Protein AF-A0AAN6QAN0-F1 (afdb_monomer_lite)

Radius of gyration: 15.51 Å; chains: 1; bounding box: 38×28×34 Å

Secondary structure (DSSP, 8-state):
-PPPPGGGTT--GGGGEEEEEPPBGGGTB-S-EEEEEEEEE---SS-GGG-EEEE--PPTT--GGGGGGGHHHHHHTTEEEEEEPPTTSTTPPP--TTTTTGGG---

Organism: NCBI:txid113614

Foldseek 3Di:
DDDPDPVCLCVPVQLFDKDWAQADVVLVRRHIWIKTKHKAADDDPPCRVPAAEAEDEDDPPDANCPCSVCRVVRNVVRYIYIYIGFAPPPPTHHDDPVCRVSVPDDD

Structure (mmCIF, N/CA/C/O backbone):
data_AF-A0AAN6QAN0-F1
#
_entry.id   AF-A0AAN6QAN0-F1
#
loop_
_atom_site.group_PDB
_atom_site.id
_atom_site.type_symbol
_atom_site.label_atom_id
_atom_site.label_alt_id
_atom_site.label_comp_id
_atom_site.label_asym_id
_atom_site.label_entity_id
_atom_site.label_seq_id
_atom_site.pdbx_PDB_ins_code
_atom_site.Cartn_x
_atom_site.Cartn_y
_atom_site.Cartn_z
_atom_site.occupancy
_atom_site.B_iso_or_equiv
_atom_site.auth_seq_id
_atom_site.auth_comp_id
_atom_site.auth_asym_id
_atom_site.auth_atom_id
_atom_site.pdbx_PDB_model_num
ATOM 1 N N . MET A 1 1 ? 20.526 -14.515 -18.682 1.00 42.47 1 MET A N 1
ATOM 2 C CA . MET A 1 1 ? 19.931 -13.450 -17.844 1.00 42.47 1 MET A CA 1
ATOM 3 C C . MET A 1 1 ? 19.896 -13.942 -16.410 1.00 42.47 1 MET A C 1
ATOM 5 O O . MET A 1 1 ? 19.092 -14.808 -16.099 1.00 42.47 1 MET A O 1
ATOM 9 N N . THR A 1 2 ? 20.792 -13.457 -15.558 1.00 58.06 2 THR A N 1
ATOM 10 C CA . THR A 1 2 ? 20.726 -13.699 -14.114 1.00 58.06 2 THR A CA 1
ATOM 11 C C . THR A 1 2 ? 19.599 -12.838 -13.540 1.00 58.06 2 THR A C 1
ATOM 13 O O . THR A 1 2 ? 19.570 -11.622 -13.732 1.00 58.06 2 THR A O 1
ATOM 16 N N . GLY A 1 3 ? 18.598 -13.475 -12.929 1.00 61.44 3 GLY A N 1
ATOM 17 C CA . GLY A 1 3 ? 17.544 -12.767 -12.201 1.00 61.44 3 GLY A CA 1
ATOM 18 C C . GLY A 1 3 ? 18.123 -11.962 -11.028 1.00 61.44 3 GLY A C 1
ATOM 19 O O . GLY A 1 3 ? 19.279 -12.181 -10.656 1.00 61.44 3 GLY A O 1
ATOM 20 N N . PRO A 1 4 ? 17.359 -11.019 -10.449 1.00 62.00 4 PRO A N 1
ATOM 21 C CA . PRO A 1 4 ? 17.779 -10.342 -9.229 1.00 62.00 4 PRO A CA 1
ATOM 22 C C . PRO A 1 4 ? 18.066 -11.393 -8.152 1.00 62.00 4 PRO A C 1
ATOM 24 O O . PRO A 1 4 ? 17.360 -12.401 -8.058 1.00 62.00 4 PRO A O 1
ATOM 27 N N . ARG A 1 5 ? 19.122 -11.175 -7.364 1.00 66.38 5 ARG A N 1
ATOM 28 C CA . ARG A 1 5 ? 19.401 -12.017 -6.197 1.00 66.38 5 ARG A CA 1
ATOM 29 C C . ARG A 1 5 ? 18.239 -11.861 -5.216 1.00 66.38 5 ARG A C 1
ATOM 31 O O . ARG A 1 5 ? 17.731 -10.756 -5.044 1.00 66.38 5 ARG A O 1
ATOM 38 N N . ALA A 1 6 ? 17.819 -12.957 -4.584 1.00 66.06 6 ALA A N 1
ATOM 39 C CA . ALA A 1 6 ? 16.687 -12.953 -3.652 1.00 66.06 6 ALA A CA 1
ATOM 40 C C . ALA A 1 6 ? 16.842 -11.893 -2.543 1.00 66.06 6 ALA A C 1
ATOM 42 O O . ALA A 1 6 ? 15.859 -11.298 -2.115 1.00 66.06 6 ALA A O 1
ATOM 43 N N . GLU A 1 7 ? 18.088 -11.620 -2.155 1.00 68.81 7 GLU A N 1
ATOM 44 C CA . GLU A 1 7 ? 18.494 -10.666 -1.120 1.00 68.81 7 GLU A CA 1
ATOM 45 C C . GLU A 1 7 ? 18.076 -9.215 -1.402 1.00 68.81 7 GLU A C 1
ATOM 47 O O . GLU A 1 7 ? 17.784 -8.483 -0.465 1.00 68.81 7 GLU A O 1
ATOM 52 N N . THR A 1 8 ? 17.994 -8.793 -2.669 1.00 80.81 8 THR A N 1
ATOM 53 C CA . THR A 1 8 ? 17.654 -7.401 -3.031 1.00 80.81 8 THR A CA 1
ATOM 54 C C . THR A 1 8 ? 16.238 -7.254 -3.575 1.00 80.81 8 THR A C 1
ATOM 56 O O . THR A 1 8 ? 15.806 -6.153 -3.903 1.00 80.81 8 THR A O 1
ATOM 59 N N . LEU A 1 9 ? 15.489 -8.357 -3.669 1.00 82.56 9 LEU A N 1
ATOM 60 C CA . LEU A 1 9 ? 14.160 -8.368 -4.275 1.00 82.56 9 LEU A CA 1
ATOM 61 C C . LEU A 1 9 ? 13.174 -7.449 -3.536 1.00 82.56 9 LEU A C 1
ATOM 63 O O . LEU A 1 9 ? 12.271 -6.899 -4.156 1.00 82.56 9 LEU A O 1
ATOM 67 N N . LEU A 1 10 ? 13.347 -7.292 -2.222 1.00 90.06 10 LEU A N 1
ATOM 68 C CA . LEU A 1 10 ? 12.480 -6.479 -1.369 1.00 90.06 10 LEU A CA 1
ATOM 69 C C . LEU A 1 10 ? 13.044 -5.085 -1.068 1.00 90.06 10 LEU A C 1
ATOM 71 O O . LEU A 1 10 ? 12.365 -4.315 -0.395 1.00 90.06 10 LEU A O 1
ATOM 75 N N . ASP A 1 11 ? 14.247 -4.759 -1.541 1.00 91.75 11 ASP A N 1
ATOM 76 C CA . ASP A 1 11 ? 14.951 -3.508 -1.208 1.00 91.75 11 ASP A CA 1
ATOM 77 C C . ASP A 1 11 ? 14.519 -2.316 -2.087 1.00 91.75 11 ASP A C 1
ATOM 79 O O . ASP A 1 11 ? 15.034 -1.207 -1.990 1.00 91.75 11 ASP A O 1
ATOM 83 N N . ASP A 1 12 ? 13.541 -2.521 -2.968 1.00 93.25 12 ASP A N 1
ATOM 84 C CA . ASP A 1 12 ? 12.981 -1.432 -3.757 1.00 93.25 12 ASP A CA 1
ATOM 85 C C . ASP A 1 12 ? 12.100 -0.535 -2.873 1.00 93.25 12 ASP A C 1
ATOM 87 O O . ASP A 1 12 ? 11.101 -0.977 -2.291 1.00 93.25 12 ASP A O 1
ATOM 91 N N . SER A 1 13 ? 12.448 0.751 -2.790 1.00 95.38 13 SER A N 1
ATOM 92 C CA . SER A 1 13 ? 11.721 1.738 -1.986 1.00 95.38 13 SER A CA 1
ATOM 93 C C . SER A 1 13 ? 10.255 1.873 -2.402 1.00 95.38 13 SER A C 1
ATOM 95 O O . SER A 1 13 ? 9.404 2.186 -1.563 1.00 95.38 13 SER A O 1
ATOM 97 N N . ARG A 1 14 ? 9.913 1.559 -3.660 1.00 95.88 14 ARG A N 1
ATOM 98 C CA . ARG A 1 14 ? 8.527 1.532 -4.148 1.00 95.88 14 ARG A CA 1
ATOM 99 C C . ARG A 1 14 ? 7.656 0.530 -3.391 1.00 95.88 14 ARG A C 1
ATOM 101 O O . ARG A 1 14 ? 6.442 0.700 -3.334 1.00 95.88 14 ARG A O 1
ATOM 108 N N . PHE A 1 15 ? 8.237 -0.489 -2.759 1.00 96.56 15 PHE A N 1
ATOM 109 C CA . PHE A 1 15 ? 7.491 -1.487 -1.987 1.00 96.56 15 PHE A CA 1
ATOM 110 C C . PHE A 1 15 ? 7.213 -1.083 -0.528 1.00 96.56 15 PHE A C 1
ATOM 112 O O . PHE A 1 15 ? 6.515 -1.803 0.195 1.00 96.56 15 PHE A O 1
ATOM 119 N N . HIS A 1 16 ? 7.718 0.075 -0.090 1.00 96.69 16 HIS A N 1
ATOM 120 C CA . HIS A 1 16 ? 7.655 0.545 1.303 1.00 96.69 16 HIS A CA 1
ATOM 121 C C . HIS A 1 16 ? 7.018 1.929 1.441 1.00 96.69 16 HIS A C 1
ATOM 123 O O . HIS A 1 16 ? 7.338 2.694 2.353 1.00 96.69 16 HIS A O 1
ATOM 129 N N . GLN A 1 17 ? 6.099 2.259 0.539 1.00 97.94 17 GLN A N 1
ATOM 130 C CA . GLN A 1 17 ? 5.461 3.565 0.501 1.00 97.94 17 GLN A CA 1
ATOM 131 C C . GLN A 1 17 ? 4.459 3.751 1.645 1.00 97.94 17 GLN A C 1
ATOM 133 O O . GLN A 1 17 ? 3.898 2.801 2.200 1.00 97.94 17 GLN A O 1
ATOM 138 N N . THR A 1 18 ? 4.250 5.014 2.014 1.00 97.31 18 THR A N 1
ATOM 139 C CA . THR A 1 18 ? 3.326 5.426 3.075 1.00 97.31 18 THR A CA 1
ATOM 140 C C . THR A 1 18 ? 2.450 6.560 2.570 1.00 97.31 18 THR A C 1
ATOM 142 O O . THR A 1 18 ? 2.938 7.480 1.921 1.00 97.31 18 THR A O 1
ATOM 145 N N . PHE A 1 19 ? 1.162 6.496 2.875 1.00 94.19 19 PHE A N 1
ATOM 146 C CA . PHE A 1 19 ? 0.202 7.554 2.612 1.00 94.19 19 PHE A CA 1
ATOM 147 C C . PHE A 1 19 ? -0.612 7.809 3.878 1.00 94.19 19 PHE A C 1
ATOM 149 O O . PHE A 1 19 ? -1.092 6.862 4.496 1.00 94.19 19 PHE A O 1
ATOM 156 N N . SER A 1 20 ? -0.770 9.073 4.261 1.00 92.56 20 SER A N 1
ATOM 157 C CA . SER A 1 20 ? -1.534 9.450 5.450 1.00 92.56 20 SER A CA 1
ATOM 158 C C . SER A 1 20 ? -2.822 10.137 5.033 1.00 92.56 20 SER A C 1
ATOM 160 O O . SER A 1 20 ? -2.801 11.207 4.427 1.00 92.56 20 SER A O 1
ATOM 162 N N . LEU A 1 21 ? -3.952 9.531 5.387 1.00 88.81 21 LEU A N 1
ATOM 163 C CA . LEU A 1 21 ? -5.246 10.187 5.299 1.00 88.81 21 LEU A CA 1
ATOM 164 C C . LEU A 1 21 ? -5.350 11.225 6.421 1.00 88.81 21 LEU A C 1
ATOM 166 O O . LEU A 1 21 ? -5.059 10.888 7.573 1.00 88.81 21 LEU A O 1
ATOM 170 N N . PRO A 1 22 ? -5.790 12.461 6.133 1.00 89.88 22 PRO A N 1
ATOM 171 C CA . PRO A 1 22 ? -6.040 13.439 7.179 1.00 89.88 22 PRO A CA 1
ATOM 172 C C . PRO A 1 22 ? -7.182 12.977 8.094 1.00 89.88 22 PRO A C 1
ATOM 174 O O . PRO A 1 22 ? -8.045 12.174 7.703 1.00 89.88 22 PRO A O 1
ATOM 177 N N . ALA A 1 23 ? -7.186 13.512 9.316 1.00 90.06 23 ALA A N 1
ATOM 178 C CA . ALA A 1 23 ? -8.324 13.383 10.212 1.00 90.06 23 ALA A CA 1
ATOM 179 C C . ALA A 1 23 ? -9.582 13.927 9.525 1.00 90.06 23 ALA A C 1
ATOM 181 O O . ALA A 1 23 ? -9.564 14.991 8.911 1.00 90.06 23 ALA A O 1
ATOM 182 N N . ASP A 1 24 ? -10.669 13.182 9.643 1.00 86.69 24 ASP A N 1
ATOM 183 C CA . ASP A 1 24 ? -11.996 13.571 9.202 1.00 86.69 24 ASP A CA 1
ATOM 184 C C . ASP A 1 24 ? -13.035 13.103 10.238 1.00 86.69 24 ASP A C 1
ATOM 186 O O . ASP A 1 24 ? -13.618 12.017 10.123 1.00 86.69 24 ASP A O 1
ATOM 190 N N . PRO A 1 25 ? -13.290 13.922 11.275 1.00 85.50 25 PRO A N 1
ATOM 191 C CA . PRO A 1 25 ? -14.303 13.619 12.279 1.00 85.50 25 PRO A CA 1
ATOM 192 C C . PRO A 1 25 ? -15.701 13.397 11.677 1.00 85.50 25 PRO A C 1
ATOM 194 O O . PRO A 1 25 ? -16.490 12.640 12.238 1.00 85.50 25 PRO A O 1
ATOM 197 N N . SER A 1 26 ? -16.003 13.990 10.513 1.00 83.38 26 SER A N 1
ATOM 198 C CA . SER A 1 26 ? -17.308 13.865 9.846 1.00 83.38 26 SER A CA 1
ATOM 199 C C . SER A 1 26 ? -17.554 12.485 9.219 1.00 83.38 26 SER A C 1
ATOM 201 O O . SER A 1 26 ? -18.696 12.137 8.900 1.00 83.38 26 SER A O 1
ATOM 203 N N . SER A 1 27 ? -16.498 11.693 9.015 1.00 76.19 27 SER A N 1
ATOM 204 C CA . SER A 1 27 ? -16.571 10.293 8.577 1.00 76.19 27 SER A CA 1
ATOM 205 C C . SER A 1 27 ? -16.247 9.299 9.695 1.00 76.19 27 SER A C 1
ATOM 207 O O . SER A 1 27 ? -16.111 8.108 9.429 1.00 76.19 27 SER A O 1
ATOM 209 N N . GLY A 1 28 ? -16.158 9.765 10.948 1.00 78.69 28 GLY A N 1
ATOM 210 C CA . GLY A 1 28 ? -15.820 8.918 12.093 1.00 78.69 28 GLY A CA 1
ATOM 211 C C . GLY A 1 28 ? -14.324 8.618 12.226 1.00 78.69 28 GLY A C 1
ATOM 212 O O . GLY A 1 28 ? -13.955 7.711 12.966 1.00 78.69 28 GLY A O 1
ATOM 213 N N . ARG A 1 29 ? -13.454 9.377 11.542 1.00 86.56 29 ARG A N 1
ATOM 214 C CA . ARG A 1 29 ? -11.991 9.263 11.622 1.00 86.56 29 ARG A CA 1
ATOM 215 C C . ARG A 1 29 ? -11.403 10.486 12.354 1.00 86.56 29 ARG A C 1
ATOM 217 O O . ARG A 1 29 ? -10.970 11.430 11.703 1.00 86.56 29 ARG A O 1
ATOM 224 N N . PRO A 1 30 ? -11.380 10.529 13.700 1.00 87.56 30 PRO A N 1
ATOM 225 C CA . PRO A 1 30 ? -10.972 11.727 14.450 1.00 87.56 30 PRO A CA 1
ATOM 226 C C . PRO A 1 30 ? -9.467 12.032 14.380 1.00 87.56 30 PRO A C 1
ATOM 228 O O . PRO A 1 30 ? -9.054 13.152 14.667 1.00 87.56 30 PRO A O 1
ATOM 231 N N . THR A 1 31 ? -8.647 11.056 13.998 1.00 90.50 31 THR A N 1
ATOM 232 C CA . THR A 1 31 ? -7.190 11.178 13.870 1.00 90.50 31 THR A CA 1
ATOM 233 C C . THR A 1 31 ? -6.752 10.852 12.444 1.00 90.50 31 THR A C 1
ATOM 235 O O . THR A 1 31 ? -7.486 10.166 11.730 1.00 90.50 31 THR A O 1
ATOM 238 N N . PRO A 1 32 ? -5.563 11.295 11.998 1.00 92.25 32 PRO A N 1
ATOM 239 C CA . PRO A 1 32 ? -4.991 10.810 10.747 1.00 92.25 32 PRO A CA 1
ATOM 240 C C . PRO A 1 32 ? -4.899 9.279 10.725 1.00 92.25 32 PRO A C 1
ATOM 242 O O . PRO A 1 32 ? -4.801 8.652 11.780 1.00 92.25 32 PRO A O 1
ATOM 245 N N . PHE A 1 33 ? -4.933 8.693 9.528 1.00 92.06 33 PHE A N 1
ATOM 246 C CA . PHE A 1 33 ? -4.848 7.244 9.339 1.00 92.06 33 PHE A CA 1
ATOM 247 C C . PHE A 1 33 ? -3.766 6.899 8.320 1.00 92.06 33 PHE A C 1
ATOM 249 O O . PHE A 1 33 ? -3.826 7.308 7.158 1.00 92.06 33 PHE A O 1
ATOM 256 N N . THR A 1 34 ? -2.769 6.151 8.770 1.00 95.31 34 THR A N 1
ATOM 257 C CA . THR A 1 34 ? -1.585 5.761 8.012 1.00 95.31 34 THR A CA 1
ATOM 258 C C . THR A 1 34 ? -1.845 4.484 7.229 1.00 95.31 34 THR A C 1
ATOM 260 O O . THR A 1 34 ? -2.217 3.456 7.791 1.00 95.31 34 THR A O 1
ATOM 263 N N . 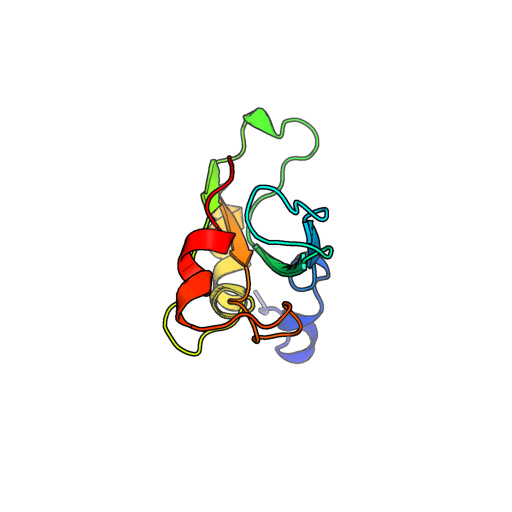ILE A 1 35 ? -1.572 4.530 5.928 1.00 94.62 35 ILE A N 1
ATOM 264 C CA . ILE A 1 35 ? -1.662 3.405 5.000 1.00 94.62 35 ILE A CA 1
ATOM 265 C C . ILE A 1 35 ? -0.270 3.102 4.459 1.00 94.62 35 ILE A C 1
ATOM 267 O O . ILE A 1 35 ? 0.385 3.963 3.871 1.00 94.62 35 ILE A O 1
ATOM 271 N N . LYS A 1 36 ? 0.178 1.859 4.624 1.00 97.50 36 LYS A N 1
ATOM 272 C CA . LYS A 1 36 ? 1.368 1.330 3.952 1.00 97.50 36 LYS A CA 1
ATOM 273 C C . LYS A 1 36 ? 0.951 0.662 2.653 1.00 97.50 36 LYS A C 1
ATOM 275 O O . LYS A 1 36 ? -0.043 -0.060 2.614 1.00 97.50 36 LYS A O 1
ATOM 280 N N . TYR A 1 37 ? 1.701 0.890 1.585 1.00 97.62 37 TYR A N 1
ATOM 281 C CA . TYR A 1 37 ? 1.403 0.309 0.281 1.00 97.62 37 TYR A CA 1
ATOM 282 C C . TYR A 1 37 ? 2.671 0.058 -0.526 1.00 97.62 37 TYR A C 1
ATOM 284 O O . TYR A 1 37 ? 3.741 0.583 -0.222 1.00 97.62 37 TYR A O 1
ATOM 292 N N . ALA A 1 38 ? 2.542 -0.792 -1.535 1.00 97.88 38 ALA A N 1
ATOM 293 C CA . ALA A 1 38 ? 3.577 -1.038 -2.521 1.00 97.88 38 ALA A CA 1
ATOM 294 C C . ALA A 1 38 ? 3.104 -0.558 -3.896 1.00 97.88 38 ALA A C 1
ATOM 296 O O . ALA A 1 38 ? 1.941 -0.755 -4.261 1.00 97.88 38 ALA A O 1
ATOM 297 N N . ASP A 1 39 ? 4.014 0.065 -4.634 1.00 97.38 39 ASP A N 1
ATOM 298 C CA . ASP A 1 39 ? 3.824 0.599 -5.978 1.00 97.38 39 ASP A CA 1
ATOM 299 C C . ASP A 1 39 ? 4.598 -0.262 -6.985 1.00 97.38 39 ASP A C 1
ATOM 301 O O . ASP A 1 39 ? 5.795 -0.087 -7.221 1.00 97.38 39 ASP A O 1
ATOM 305 N N . HIS A 1 40 ? 3.919 -1.271 -7.525 1.00 97.25 40 HIS A N 1
ATOM 306 C CA . HIS A 1 40 ? 4.518 -2.224 -8.455 1.00 97.25 40 HIS A CA 1
ATOM 307 C C . HIS A 1 40 ? 4.353 -1.755 -9.897 1.00 97.25 40 HIS A C 1
ATOM 309 O O . HIS A 1 40 ? 3.344 -1.157 -10.270 1.00 97.25 40 HIS A O 1
ATOM 315 N N . GLY A 1 41 ? 5.276 -2.166 -10.755 1.00 96.06 41 GLY A N 1
ATOM 316 C CA . GLY A 1 41 ? 5.139 -2.039 -12.193 1.00 96.06 41 GLY A CA 1
ATOM 317 C C . GLY A 1 41 ? 5.668 -0.727 -12.765 1.00 96.06 41 GLY A C 1
ATOM 318 O O . GLY A 1 41 ? 6.674 -0.179 -12.325 1.00 96.06 41 GLY A O 1
ATOM 319 N N . TYR A 1 42 ? 5.027 -0.287 -13.841 1.00 95.75 42 TYR A N 1
ATOM 320 C CA . TYR A 1 42 ? 5.483 0.816 -14.677 1.00 95.75 42 TYR A CA 1
ATOM 321 C C . TYR A 1 42 ? 5.158 2.185 -14.070 1.00 95.75 42 TYR A C 1
ATOM 323 O O . TYR A 1 42 ? 4.022 2.425 -13.667 1.00 95.75 42 TYR A O 1
ATOM 331 N N . ARG A 1 43 ? 6.130 3.103 -14.095 1.00 93.88 43 ARG A N 1
ATOM 332 C CA . ARG A 1 43 ? 5.958 4.515 -13.736 1.00 93.88 43 ARG A CA 1
ATOM 333 C C . ARG A 1 43 ? 6.427 5.402 -14.888 1.00 93.88 43 ARG A C 1
ATOM 335 O O . ARG A 1 43 ? 7.520 5.200 -15.413 1.00 93.88 43 ARG A O 1
ATOM 342 N N . ASN A 1 44 ? 5.609 6.375 -15.271 1.00 93.69 44 ASN A N 1
ATOM 343 C CA . ASN A 1 44 ? 5.934 7.401 -16.252 1.00 93.69 44 ASN A CA 1
ATOM 344 C C . ASN A 1 44 ? 5.730 8.779 -15.622 1.00 93.69 44 ASN A C 1
ATOM 346 O O . ASN A 1 44 ? 4.653 9.360 -15.703 1.00 93.69 44 ASN A O 1
ATOM 350 N N . GLU A 1 45 ? 6.774 9.300 -14.983 1.00 91.94 45 GLU A N 1
ATOM 351 C CA . GLU A 1 45 ? 6.702 10.595 -14.299 1.00 91.94 45 GLU A CA 1
ATOM 352 C C . GLU A 1 45 ? 6.530 11.773 -15.264 1.00 91.94 45 GLU A C 1
ATOM 354 O O . GLU A 1 45 ? 5.940 12.781 -14.888 1.00 91.94 45 GLU A O 1
ATOM 359 N N . ALA A 1 46 ? 6.998 11.640 -16.510 1.00 95.81 46 ALA A N 1
ATOM 360 C CA . ALA A 1 46 ? 6.855 12.677 -17.529 1.00 95.81 46 ALA A CA 1
ATOM 361 C C . ALA A 1 46 ? 5.418 12.777 -18.067 1.00 95.81 46 ALA A C 1
ATOM 363 O O . ALA A 1 46 ? 4.958 13.873 -18.380 1.00 95.81 46 ALA A O 1
ATOM 364 N N . HIS A 1 47 ? 4.722 11.640 -18.166 1.00 94.00 47 HIS A N 1
ATOM 365 C CA . HIS A 1 47 ? 3.365 11.537 -18.711 1.00 94.00 47 HIS A CA 1
ATOM 366 C C . HIS A 1 47 ? 2.493 10.586 -17.869 1.00 94.00 47 HIS A C 1
ATOM 368 O O . HIS A 1 47 ? 2.139 9.489 -18.330 1.00 94.00 47 HIS A O 1
ATOM 374 N N . PRO A 1 48 ? 2.167 10.952 -16.614 1.00 92.31 48 PRO A N 1
ATOM 375 C CA . PRO A 1 48 ? 1.424 10.089 -15.695 1.00 92.31 48 PRO A CA 1
ATOM 376 C C . PRO A 1 48 ? 0.007 9.763 -16.187 1.00 92.31 48 PRO A C 1
ATOM 378 O O . PRO A 1 48 ? -0.537 8.716 -15.848 1.00 92.31 48 PRO A O 1
ATOM 381 N N . GLU A 1 49 ? -0.582 10.613 -17.027 1.00 92.94 49 GLU A N 1
ATOM 382 C CA . GLU A 1 49 ? -1.886 10.406 -17.662 1.00 92.94 49 GLU A CA 1
ATOM 383 C C . GLU A 1 49 ? -1.924 9.198 -18.613 1.00 92.94 49 GLU A C 1
ATOM 385 O O . GLU A 1 49 ? -3.000 8.710 -18.955 1.00 92.94 49 GLU A O 1
ATOM 390 N N . GLN A 1 50 ? -0.759 8.697 -19.033 1.00 91.75 50 GLN A N 1
ATOM 391 C CA . GLN A 1 50 ? -0.636 7.522 -19.899 1.00 91.75 50 GLN A CA 1
ATOM 392 C C . GLN A 1 50 ? -0.540 6.208 -19.107 1.00 91.75 50 GLN A C 1
ATOM 394 O O . GLN A 1 50 ? -0.518 5.125 -19.703 1.00 91.75 50 GLN A O 1
ATOM 399 N N . GLU A 1 51 ? -0.449 6.274 -17.776 1.00 92.81 51 GLU A N 1
ATOM 400 C CA . GLU A 1 51 ? -0.344 5.091 -16.926 1.00 92.81 51 GLU A CA 1
ATOM 401 C C . GLU A 1 51 ? -1.669 4.327 -16.848 1.00 92.81 51 GLU A C 1
ATOM 403 O O . GLU A 1 51 ? -2.747 4.889 -16.661 1.00 92.81 51 GLU A O 1
ATOM 408 N N . ARG A 1 52 ? -1.582 2.995 -16.917 1.00 96.19 52 ARG A N 1
ATOM 409 C CA . ARG A 1 52 ? -2.706 2.104 -16.612 1.00 96.19 52 ARG A CA 1
ATOM 410 C C . ARG A 1 52 ? -2.581 1.651 -15.168 1.00 96.19 52 ARG A C 1
ATOM 412 O O . ARG A 1 52 ? -1.742 0.802 -14.867 1.00 96.19 52 ARG A O 1
ATOM 419 N N . ILE A 1 53 ? -3.395 2.235 -14.295 1.00 95.75 53 ILE A N 1
ATOM 420 C CA . ILE A 1 53 ? -3.300 2.032 -12.849 1.00 95.75 53 ILE A CA 1
ATOM 421 C C . ILE A 1 53 ? -4.353 1.024 -12.386 1.00 95.75 53 ILE A C 1
ATOM 423 O O . ILE A 1 53 ? -5.543 1.178 -12.658 1.00 95.75 53 ILE A O 1
ATOM 427 N N . LEU A 1 54 ? -3.908 0.007 -11.652 1.00 96.12 54 LEU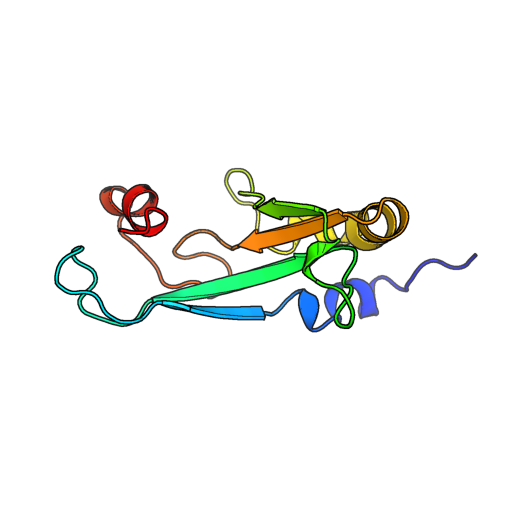 A N 1
ATOM 428 C CA . LEU A 1 54 ? -4.750 -0.952 -10.949 1.00 96.12 54 LEU A CA 1
ATOM 429 C C . LEU A 1 54 ? -4.596 -0.752 -9.441 1.00 96.12 54 LEU A C 1
ATOM 431 O O . LEU A 1 54 ? -3.506 -0.917 -8.896 1.00 96.12 54 LEU A O 1
ATOM 435 N N . LEU A 1 55 ? -5.699 -0.460 -8.756 1.00 94.44 55 LEU A N 1
ATOM 436 C CA . LEU A 1 55 ? -5.765 -0.577 -7.304 1.00 94.44 55 LEU A CA 1
ATOM 437 C C . LEU A 1 55 ? -6.097 -2.029 -6.951 1.00 94.44 55 LEU A C 1
ATOM 439 O O . LEU A 1 55 ? -7.187 -2.513 -7.254 1.00 94.44 55 LEU A O 1
ATOM 443 N N . PHE A 1 56 ? -5.142 -2.735 -6.352 1.00 95.00 56 PHE A N 1
ATOM 444 C CA . PHE A 1 56 ? -5.264 -4.156 -6.053 1.00 95.00 56 PHE A CA 1
ATOM 445 C C . PHE A 1 56 ? -5.398 -4.395 -4.550 1.00 95.00 56 PHE A C 1
ATOM 447 O O . PHE A 1 56 ? -4.464 -4.159 -3.786 1.00 95.00 56 PHE A O 1
ATOM 454 N N . TYR A 1 57 ? -6.547 -4.923 -4.134 1.00 90.62 57 TYR A N 1
ATOM 455 C CA . TYR A 1 57 ? -6.783 -5.343 -2.756 1.00 90.62 57 TYR A CA 1
ATOM 456 C C . TYR A 1 57 ? -6.406 -6.812 -2.574 1.00 90.62 57 TYR A C 1
ATOM 458 O O . TYR A 1 57 ? -7.040 -7.707 -3.133 1.00 90.62 57 TYR A O 1
ATOM 466 N N . SER A 1 58 ? -5.367 -7.058 -1.780 1.00 90.81 58 SER A N 1
ATOM 467 C CA . SER A 1 58 ? -4.839 -8.401 -1.550 1.00 90.81 58 SER A CA 1
ATOM 468 C C . SER A 1 58 ? -5.829 -9.313 -0.805 1.00 90.81 58 SER A C 1
ATOM 470 O O . SER A 1 58 ? -6.606 -8.831 0.028 1.00 90.81 58 SER A O 1
ATOM 472 N N . PRO A 1 59 ? -5.779 -10.641 -1.040 1.00 90.25 59 PRO A N 1
ATOM 473 C CA . PRO A 1 59 ? -6.611 -11.609 -0.330 1.00 90.25 59 PRO A CA 1
ATOM 474 C C . PRO A 1 59 ? -6.307 -11.656 1.176 1.00 90.25 59 PRO A C 1
ATOM 476 O O . PRO A 1 59 ? -5.361 -11.043 1.685 1.00 90.25 59 PRO A O 1
ATOM 479 N N . LEU A 1 60 ? -7.127 -12.412 1.910 1.00 84.81 60 LEU A N 1
ATOM 480 C CA . LEU A 1 60 ? -6.968 -12.599 3.350 1.00 84.81 60 LEU A CA 1
ATOM 481 C C . LEU A 1 60 ? -5.540 -13.083 3.680 1.00 84.81 60 LEU A C 1
ATOM 483 O O . LEU A 1 60 ? -5.031 -14.001 3.050 1.00 84.81 60 LEU A O 1
ATOM 487 N N . MET A 1 61 ? -4.907 -12.444 4.669 1.00 85.69 61 MET A N 1
ATOM 488 C CA . MET A 1 61 ? -3.524 -12.683 5.134 1.00 85.69 61 MET A CA 1
ATOM 489 C C . MET A 1 61 ? -2.383 -12.264 4.196 1.00 85.69 61 MET A C 1
ATOM 491 O O . MET A 1 61 ? -1.226 -12.363 4.590 1.00 85.69 61 MET A O 1
ATOM 495 N N . ALA A 1 62 ? -2.660 -11.723 3.011 1.00 92.50 62 ALA A N 1
ATOM 496 C CA . ALA A 1 62 ? -1.607 -11.158 2.174 1.00 92.50 62 ALA A CA 1
ATOM 497 C C . ALA A 1 62 ? -1.199 -9.739 2.620 1.00 92.50 62 ALA A C 1
ATOM 499 O O . ALA A 1 62 ? -1.993 -9.016 3.234 1.00 92.50 62 ALA A O 1
ATOM 500 N N . SER A 1 63 ? 0.034 -9.357 2.271 1.00 93.88 63 SER A N 1
ATOM 501 C CA . SER A 1 63 ? 0.583 -8.006 2.433 1.00 93.88 63 SER A CA 1
ATOM 502 C C . SER A 1 63 ? 0.737 -7.291 1.086 1.00 93.88 63 SER A C 1
ATOM 504 O O . SER A 1 63 ? 0.569 -7.892 0.017 1.00 93.88 63 SER A O 1
ATOM 506 N N . ARG A 1 64 ? 1.139 -6.019 1.133 1.00 96.12 64 ARG A N 1
ATOM 507 C CA . ARG A 1 64 ? 1.552 -5.200 -0.015 1.00 96.12 64 ARG A CA 1
ATOM 508 C C . ARG A 1 64 ? 2.656 -5.837 -0.873 1.00 96.12 64 ARG A C 1
ATOM 510 O O . ARG A 1 64 ? 2.779 -5.532 -2.057 1.00 96.12 64 ARG A O 1
ATOM 517 N N . LEU A 1 65 ? 3.440 -6.753 -0.297 1.00 95.81 65 LEU A N 1
ATOM 518 C CA . LEU A 1 65 ? 4.578 -7.411 -0.949 1.00 95.81 65 LEU A CA 1
ATOM 519 C C . LEU A 1 65 ? 4.184 -8.655 -1.769 1.00 95.81 65 LEU A C 1
ATOM 521 O O . LEU A 1 65 ? 5.040 -9.277 -2.394 1.00 95.81 65 LEU A O 1
ATOM 525 N N . LEU A 1 66 ? 2.898 -9.025 -1.816 1.00 95.44 66 LEU A N 1
ATOM 526 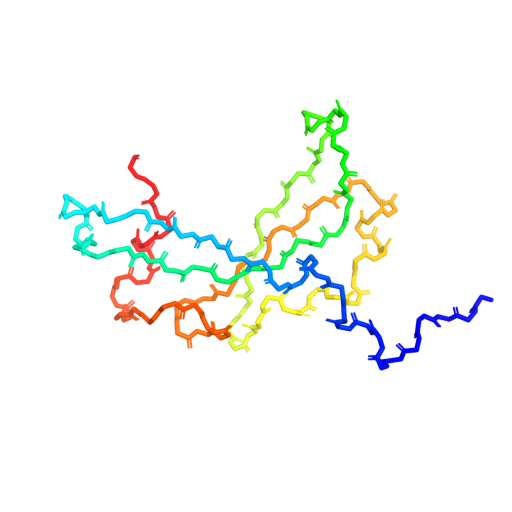C CA . LEU A 1 66 ? 2.424 -10.208 -2.550 1.00 95.44 66 LEU A CA 1
ATOM 527 C C . LEU A 1 66 ? 2.836 -10.207 -4.036 1.00 95.44 66 LEU A C 1
ATOM 529 O O . LEU A 1 66 ? 3.058 -11.264 -4.630 1.00 95.44 66 LEU A O 1
ATOM 533 N N . LEU A 1 67 ? 2.911 -9.024 -4.649 1.00 95.94 67 LEU A N 1
ATOM 534 C CA . LEU A 1 67 ? 3.104 -8.868 -6.091 1.00 95.94 67 LEU A CA 1
ATOM 535 C C . LEU A 1 67 ? 4.550 -8.575 -6.507 1.00 95.94 67 LEU A C 1
ATOM 537 O O . LEU A 1 67 ? 4.791 -8.390 -7.696 1.00 95.94 67 LEU A O 1
ATOM 541 N N . VAL A 1 68 ? 5.522 -8.621 -5.590 1.00 95.06 68 VAL A N 1
ATOM 542 C CA . VAL A 1 68 ? 6.923 -8.266 -5.897 1.00 95.06 68 VAL A CA 1
ATOM 543 C C . VAL A 1 68 ? 7.497 -9.113 -7.043 1.00 95.06 68 VAL A C 1
ATOM 545 O O . VAL A 1 68 ? 8.158 -8.607 -7.946 1.00 95.06 68 VAL A O 1
ATOM 548 N N . THR A 1 69 ? 7.171 -10.407 -7.093 1.00 93.00 69 THR A N 1
ATOM 549 C CA . THR A 1 69 ? 7.610 -11.302 -8.182 1.00 93.00 69 THR A CA 1
ATOM 550 C C . THR A 1 69 ? 6.982 -10.980 -9.543 1.00 93.00 69 THR A C 1
ATOM 552 O O . THR A 1 69 ? 7.446 -11.478 -10.568 1.00 93.00 69 THR A O 1
ATOM 555 N N . LYS A 1 70 ? 5.934 -10.148 -9.575 1.00 94.25 70 LYS A N 1
ATOM 556 C CA . LYS A 1 70 ? 5.220 -9.711 -10.783 1.00 94.25 70 LYS A CA 1
ATOM 557 C C . LYS A 1 70 ? 5.609 -8.302 -11.235 1.00 94.25 70 LYS A C 1
ATOM 559 O O . LYS A 1 70 ? 5.185 -7.909 -12.318 1.00 94.25 70 LYS A O 1
ATOM 564 N N . ASP A 1 71 ? 6.441 -7.579 -10.483 1.00 95.69 71 ASP A N 1
ATOM 565 C CA . ASP A 1 71 ? 6.839 -6.196 -10.786 1.00 95.69 71 ASP A CA 1
ATOM 566 C C . ASP A 1 71 ? 7.389 -6.050 -12.217 1.00 95.69 71 ASP A C 1
ATOM 568 O O . ASP A 1 71 ? 6.855 -5.295 -13.030 1.00 95.69 71 ASP A O 1
ATOM 572 N N . ARG A 1 72 ? 8.361 -6.890 -12.596 1.00 94.38 72 ARG A N 1
ATOM 573 C CA . ARG A 1 72 ? 8.943 -6.895 -13.953 1.00 94.38 72 ARG A CA 1
ATOM 574 C C . ARG A 1 72 ? 7.934 -7.196 -15.058 1.00 94.38 72 ARG A C 1
ATOM 576 O O . ARG A 1 72 ? 8.057 -6.674 -16.166 1.00 94.38 72 ARG A O 1
ATOM 583 N N . LEU A 1 73 ? 6.950 -8.048 -14.776 1.00 95.75 73 LEU A N 1
ATOM 584 C CA . LEU A 1 73 ? 5.895 -8.356 -15.735 1.00 95.75 73 LEU A CA 1
ATOM 585 C C . LEU A 1 73 ? 4.968 -7.146 -15.909 1.00 95.75 73 LEU A C 1
ATOM 587 O O . LEU A 1 73 ? 4.662 -6.775 -17.039 1.00 95.75 73 LEU A O 1
ATOM 591 N N . ALA A 1 74 ? 4.584 -6.491 -14.813 1.00 96.06 74 ALA A N 1
ATOM 592 C CA . ALA A 1 74 ? 3.784 -5.271 -14.849 1.00 96.06 74 ALA A CA 1
ATOM 593 C C . ALA A 1 74 ? 4.503 -4.134 -15.605 1.00 96.06 74 ALA A C 1
ATOM 595 O O . ALA A 1 74 ? 3.886 -3.494 -16.458 1.00 96.06 74 ALA A O 1
ATOM 596 N N . ILE A 1 75 ? 5.823 -3.972 -15.409 1.00 95.56 75 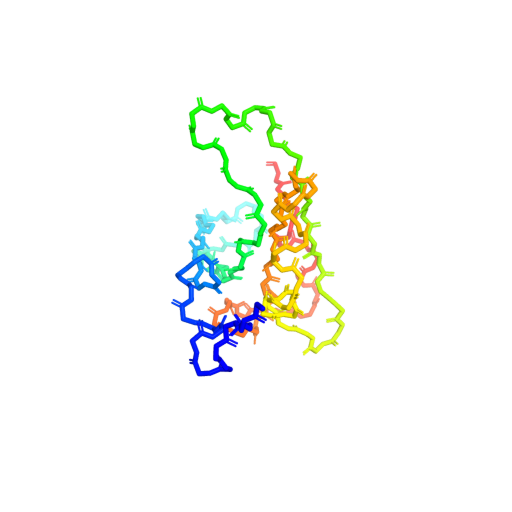ILE A N 1
ATOM 597 C CA . ILE A 1 75 ? 6.664 -3.038 -16.183 1.00 95.56 75 ILE A CA 1
ATOM 598 C C . ILE A 1 75 ? 6.558 -3.325 -17.686 1.00 95.56 75 ILE A C 1
ATOM 600 O O . ILE A 1 75 ? 6.261 -2.425 -18.472 1.00 95.56 75 ILE A O 1
ATOM 604 N N . LYS A 1 76 ? 6.749 -4.587 -18.096 1.00 96.00 76 LYS A N 1
ATOM 605 C CA . LYS A 1 76 ? 6.692 -4.995 -19.510 1.00 96.00 76 LYS A CA 1
ATOM 606 C C . LYS A 1 76 ? 5.347 -4.663 -20.165 1.00 96.00 76 LYS A C 1
ATOM 608 O O . LYS A 1 76 ? 5.310 -4.325 -21.345 1.00 96.00 76 LYS A O 1
ATOM 613 N N . HIS A 1 77 ? 4.255 -4.751 -19.409 1.00 95.94 77 HIS A N 1
ATOM 614 C CA . HIS A 1 77 ? 2.904 -4.478 -19.901 1.00 95.94 77 HIS A CA 1
ATOM 615 C C . HIS A 1 77 ? 2.439 -3.030 -19.694 1.00 95.94 77 HIS A C 1
ATOM 617 O O . HIS A 1 77 ? 1.296 -2.719 -20.028 1.00 95.94 77 HIS A O 1
ATOM 623 N N . LYS A 1 78 ? 3.310 -2.141 -19.197 1.00 95.88 78 LYS A N 1
ATOM 624 C CA . LYS A 1 78 ? 2.983 -0.743 -18.876 1.00 95.88 78 LYS A CA 1
ATOM 625 C C . LYS A 1 78 ? 1.783 -0.620 -17.926 1.00 95.88 78 LYS A C 1
ATOM 627 O O . LYS A 1 78 ? 0.904 0.218 -18.121 1.00 95.88 78 LYS A O 1
ATOM 632 N N . ILE A 1 79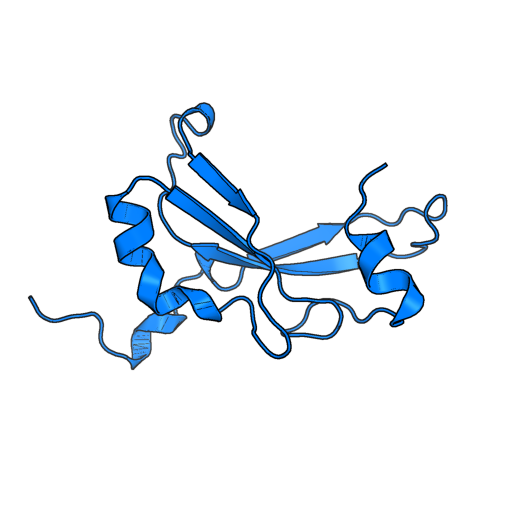 ? 1.744 -1.488 -16.914 1.00 96.50 79 ILE A N 1
ATOM 633 C CA . ILE A 1 79 ? 0.731 -1.488 -15.854 1.00 96.50 79 ILE A CA 1
ATOM 634 C C . ILE A 1 79 ? 1.399 -1.058 -14.553 1.00 96.50 79 ILE A C 1
ATOM 636 O O . ILE A 1 79 ? 2.468 -1.568 -14.213 1.00 96.50 79 ILE A O 1
ATOM 640 N N . ARG A 1 80 ? 0.741 -0.164 -13.821 1.00 97.25 80 ARG A N 1
ATOM 641 C CA . ARG A 1 80 ? 1.078 0.211 -12.451 1.00 97.25 80 ARG A CA 1
ATOM 642 C C . ARG A 1 80 ? 0.082 -0.428 -11.498 1.00 97.25 80 ARG A C 1
ATOM 644 O O . ARG A 1 80 ? -1.120 -0.377 -11.751 1.00 97.25 80 ARG A O 1
ATOM 651 N N . ILE A 1 81 ? 0.554 -1.036 -10.418 1.00 97.81 81 ILE A N 1
ATOM 652 C CA . ILE A 1 81 ? -0.302 -1.700 -9.436 1.00 97.81 81 ILE A CA 1
ATOM 653 C C . ILE A 1 81 ? -0.030 -1.109 -8.060 1.00 97.81 81 ILE A C 1
ATOM 655 O O . ILE A 1 81 ? 1.042 -1.309 -7.491 1.00 97.81 81 ILE A O 1
ATOM 659 N N . ILE A 1 82 ? -1.034 -0.437 -7.505 1.00 97.25 82 ILE A N 1
ATOM 660 C CA . ILE A 1 82 ? -1.017 0.047 -6.129 1.00 97.25 82 ILE A CA 1
ATOM 661 C C . ILE A 1 82 ? -1.630 -1.030 -5.247 1.00 97.25 82 ILE A C 1
ATOM 663 O O . ILE A 1 82 ? -2.799 -1.382 -5.398 1.00 97.25 82 ILE A O 1
ATOM 667 N N . CYS A 1 83 ? -0.827 -1.565 -4.335 1.00 97.12 83 CYS A N 1
ATOM 668 C CA . CYS A 1 83 ? -1.209 -2.657 -3.453 1.00 97.12 83 CYS A CA 1
ATOM 669 C C . CYS A 1 83 ? -1.100 -2.192 -1.995 1.00 97.12 83 CYS A C 1
ATOM 671 O O . CYS A 1 83 ? -0.011 -2.266 -1.418 1.00 97.12 83 CYS A O 1
ATOM 673 N N . PRO A 1 84 ? -2.178 -1.672 -1.388 1.00 95.44 84 PRO A N 1
ATOM 674 C CA . PRO A 1 84 ? -2.148 -1.263 0.005 1.00 95.44 84 PRO A CA 1
ATOM 675 C C . PRO A 1 84 ? -2.257 -2.460 0.953 1.00 95.44 84 PRO A C 1
ATOM 677 O O . PRO A 1 84 ? -2.904 -3.468 0.657 1.00 95.44 84 PRO A O 1
ATOM 680 N N . ASP A 1 85 ? -1.648 -2.329 2.126 1.00 94.94 85 ASP A N 1
ATOM 681 C CA . ASP A 1 85 ? -1.928 -3.213 3.247 1.00 94.94 85 ASP A CA 1
ATOM 682 C C . ASP A 1 85 ? -3.323 -2.921 3.815 1.00 94.94 85 ASP A C 1
ATOM 684 O O . ASP A 1 85 ? -3.826 -1.796 3.802 1.00 94.94 85 ASP A O 1
ATOM 688 N N . ARG A 1 86 ? -3.963 -3.966 4.338 1.00 90.88 86 ARG A N 1
ATOM 689 C CA . ARG A 1 86 ? -5.235 -3.835 5.058 1.00 90.88 86 ARG A CA 1
ATOM 690 C C . ARG A 1 86 ? -4.998 -3.199 6.437 1.00 90.88 86 ARG A C 1
ATOM 692 O O . ARG A 1 86 ? -3.897 -3.336 6.973 1.00 90.88 86 ARG A O 1
ATOM 699 N N . PRO A 1 87 ? -6.028 -2.593 7.059 1.00 91.50 87 PRO A N 1
ATOM 700 C CA . PRO A 1 87 ? -5.922 -2.098 8.427 1.00 91.50 87 PRO A CA 1
ATOM 701 C C . PRO A 1 87 ? -5.347 -3.140 9.395 1.00 91.50 87 PRO A C 1
ATOM 703 O O . PRO A 1 87 ? -5.817 -4.282 9.431 1.00 91.50 87 PRO A O 1
ATOM 706 N N . GLY A 1 88 ? -4.328 -2.743 10.160 1.00 90.56 88 GLY A N 1
ATOM 707 C CA . GLY A 1 88 ? -3.611 -3.595 11.115 1.00 90.56 88 GLY A CA 1
ATOM 708 C C . GLY A 1 88 ? -2.553 -4.526 10.509 1.00 90.56 88 GLY A C 1
ATOM 709 O O . GLY A 1 88 ? -2.023 -5.378 11.219 1.00 90.56 88 GLY A O 1
ATOM 710 N N . VAL A 1 89 ? -2.237 -4.403 9.215 1.00 92.31 89 VAL A N 1
ATOM 711 C CA . VAL A 1 89 ? -1.207 -5.205 8.532 1.00 92.31 89 VAL A CA 1
ATOM 712 C C . VAL A 1 89 ? -0.032 -4.322 8.119 1.00 92.31 89 VAL A C 1
ATOM 714 O O . VAL A 1 89 ? -0.220 -3.209 7.636 1.00 92.31 89 VAL A O 1
ATOM 717 N N . GLY A 1 90 ? 1.196 -4.825 8.284 1.00 90.25 90 GLY A N 1
ATOM 718 C CA . GLY A 1 90 ? 2.393 -4.248 7.656 1.00 90.25 90 GLY A CA 1
ATOM 719 C C . GLY A 1 90 ? 2.761 -2.826 8.101 1.00 90.25 90 GLY A C 1
ATOM 720 O O . GLY A 1 90 ? 3.556 -2.176 7.422 1.00 90.25 90 GLY A O 1
ATOM 721 N N . GLY A 1 91 ? 2.199 -2.349 9.217 1.00 93.44 91 GLY A N 1
ATOM 722 C CA . GLY A 1 91 ? 2.353 -0.976 9.708 1.00 93.44 91 GLY A CA 1
ATOM 723 C C . GLY A 1 91 ? 1.294 0.009 9.200 1.00 93.44 91 GLY A C 1
ATOM 724 O O . GLY A 1 91 ? 1.461 1.208 9.397 1.00 93.44 91 GLY A O 1
ATOM 725 N N . THR A 1 92 ? 0.239 -0.471 8.532 1.00 94.81 92 THR A N 1
ATOM 726 C CA . THR A 1 92 ? -1.006 0.289 8.339 1.00 94.81 92 THR A CA 1
ATOM 727 C C . THR A 1 92 ? -1.768 0.338 9.654 1.00 94.81 92 THR A C 1
ATOM 729 O O . THR A 1 92 ? -1.866 -0.685 10.342 1.00 94.81 92 THR A O 1
ATOM 732 N N . ASP A 1 93 ? -2.336 1.499 9.971 1.00 94.75 93 ASP A N 1
ATOM 733 C CA . ASP A 1 93 ? -3.062 1.707 11.219 1.00 94.75 93 ASP A CA 1
ATOM 734 C C . ASP A 1 93 ? -4.190 0.672 11.391 1.00 94.75 93 ASP A C 1
ATOM 736 O O . ASP A 1 93 ? -4.813 0.222 10.417 1.00 94.75 93 ASP A O 1
ATOM 740 N N . PRO A 1 94 ? -4.437 0.208 12.626 1.00 92.94 94 PRO A N 1
ATOM 741 C CA . PRO A 1 94 ? -5.495 -0.749 12.895 1.00 92.94 94 PRO A CA 1
ATOM 742 C C . PRO A 1 94 ? -6.873 -0.095 12.770 1.00 92.94 94 PRO A C 1
ATOM 744 O O . PRO A 1 94 ? -7.047 1.101 12.988 1.00 92.94 94 PRO A O 1
ATOM 747 N N . ALA A 1 95 ? -7.875 -0.913 12.456 1.00 88.81 95 ALA A N 1
ATOM 748 C CA . ALA A 1 95 ? -9.273 -0.511 12.487 1.00 88.81 95 ALA A CA 1
ATOM 749 C C . ALA A 1 95 ? -10.163 -1.675 12.920 1.00 88.81 95 ALA A C 1
ATOM 751 O O . ALA A 1 95 ? -9.912 -2.839 12.553 1.00 88.81 95 ALA A O 1
ATOM 752 N N . ASP A 1 96 ? -11.225 -1.338 13.650 1.00 87.56 96 ASP A N 1
ATOM 753 C CA . ASP A 1 96 ? -12.264 -2.277 14.052 1.00 87.56 96 ASP A CA 1
ATOM 754 C C . ASP A 1 96 ? -12.881 -2.949 12.828 1.00 87.56 96 ASP A C 1
ATOM 756 O O . ASP A 1 96 ? -13.066 -2.337 11.774 1.00 87.56 96 ASP A O 1
ATOM 760 N N . ALA A 1 97 ? -13.222 -4.233 12.960 1.00 85.00 97 ALA A N 1
ATOM 761 C CA . ALA A 1 97 ? -13.700 -5.041 11.839 1.00 85.00 97 ALA A CA 1
ATOM 762 C C . ALA A 1 97 ? -14.905 -4.415 11.113 1.00 85.00 97 ALA A C 1
ATOM 764 O O . ALA A 1 97 ? -14.968 -4.476 9.886 1.00 85.00 97 ALA A O 1
ATOM 765 N N . LYS A 1 98 ? -15.808 -3.774 11.867 1.00 84.31 98 LYS A N 1
ATOM 766 C CA . LYS A 1 98 ? -16.994 -3.072 11.354 1.00 84.31 98 LYS A CA 1
ATOM 767 C C . LYS A 1 98 ? -16.656 -1.852 10.480 1.00 84.31 98 LYS A C 1
ATOM 769 O O . LYS A 1 98 ? -17.414 -1.540 9.569 1.00 84.31 98 LYS A O 1
ATOM 774 N N . ASP A 1 99 ? -15.500 -1.223 10.696 1.00 82.25 99 ASP A N 1
ATOM 775 C CA . ASP A 1 99 ? -15.123 0.049 10.062 1.00 82.25 99 ASP A CA 1
ATOM 776 C C . ASP A 1 99 ? -14.171 -0.138 8.865 1.00 82.25 99 ASP A C 1
ATOM 778 O O . ASP A 1 99 ? -13.9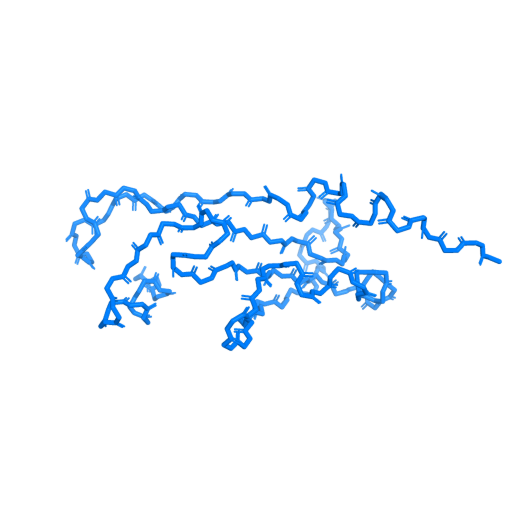85 0.767 8.050 1.00 82.25 99 ASP A O 1
ATOM 782 N N . ARG A 1 100 ? -13.605 -1.342 8.689 1.00 80.75 100 ARG A N 1
ATOM 783 C CA . ARG A 1 100 ? -12.594 -1.641 7.653 1.00 80.75 100 ARG A CA 1
ATOM 784 C C . ARG A 1 100 ? -13.045 -1.350 6.225 1.00 80.75 100 ARG A C 1
ATOM 786 O O . ARG A 1 100 ? -12.211 -0.959 5.417 1.00 80.75 100 ARG A O 1
ATOM 793 N N . LEU A 1 101 ? -14.320 -1.568 5.894 1.00 75.88 101 LEU A N 1
ATOM 794 C CA . LEU A 1 101 ? -14.849 -1.267 4.555 1.00 75.88 101 LEU A CA 1
ATOM 795 C C . LEU A 1 101 ? -15.155 0.223 4.377 1.00 75.88 101 LEU A C 1
ATOM 797 O O . LEU A 1 101 ? -14.985 0.750 3.279 1.00 75.88 101 LEU A O 1
ATOM 801 N N . GLY A 1 102 ? -15.586 0.896 5.447 1.00 75.44 102 GLY A N 1
ATOM 802 C CA . GLY A 1 102 ? -15.887 2.327 5.436 1.00 75.44 102 GLY A CA 1
ATOM 803 C C . GLY A 1 102 ? -14.644 3.180 5.196 1.00 75.44 102 GLY A C 1
ATOM 804 O O . GLY A 1 102 ? -14.716 4.151 4.454 1.00 75.44 102 GLY A O 1
ATOM 805 N N . LEU A 1 103 ? -13.490 2.765 5.728 1.00 72.75 103 LEU A N 1
ATOM 806 C CA . LEU A 1 103 ? -12.223 3.494 5.586 1.00 72.75 103 LEU A CA 1
ATOM 807 C C . LEU A 1 103 ? -11.766 3.714 4.137 1.00 72.75 103 LEU A C 1
ATOM 809 O O . LEU A 1 103 ? -11.104 4.709 3.859 1.00 72.75 103 LEU A O 1
ATOM 813 N N . TRP A 1 104 ? -12.114 2.813 3.216 1.00 68.00 104 TRP A N 1
ATOM 814 C CA . TRP A 1 104 ? -11.738 2.935 1.800 1.00 68.00 104 TRP A CA 1
ATOM 815 C C . TRP A 1 104 ? -12.667 3.843 1.000 1.00 68.00 104 TRP A C 1
ATOM 817 O O . TRP A 1 104 ? -12.351 4.201 -0.134 1.00 68.00 104 TRP A O 1
ATOM 827 N N . ARG A 1 105 ? -13.830 4.189 1.553 1.00 65.69 105 ARG A N 1
ATOM 828 C CA . ARG A 1 105 ? -14.789 5.061 0.887 1.00 65.69 105 ARG A CA 1
ATOM 829 C C . ARG A 1 105 ? -14.371 6.503 1.155 1.00 65.69 105 ARG A C 1
ATOM 831 O O . ARG A 1 105 ? -14.578 7.018 2.248 1.00 65.69 105 ARG A O 1
ATOM 838 N N . GLY A 1 106 ? -13.765 7.145 0.157 1.00 55.50 106 GLY A N 1
ATOM 839 C CA . GLY A 1 106 ? -13.715 8.605 0.121 1.00 55.50 106 GLY A CA 1
ATOM 840 C C . GLY A 1 106 ? -15.145 9.154 0.124 1.00 55.50 106 GLY A C 1
ATOM 841 O O . GLY A 1 106 ? -16.033 8.539 -0.474 1.00 55.50 106 GLY A O 1
ATOM 842 N N . LYS A 1 107 ? -15.376 10.257 0.834 1.00 49.44 107 LYS A N 1
ATOM 843 C CA . LYS A 1 107 ? -16.538 11.108 0.567 1.00 49.44 107 LYS A CA 1
ATOM 844 C C . LYS A 1 107 ? -16.177 12.081 -0.542 1.00 49.44 107 LYS A C 1
ATOM 846 O O . LYS A 1 107 ? -15.026 12.571 -0.509 1.00 49.44 107 LYS A O 1
#

pLDDT: mean 88.62, std 11.24, range [42.47, 97.94]

Sequence (107 aa):
MTGPRAETLLDDSRFHQTFSLPADPSSGRPTPFTIKYADHGYRNEAHPEQERILLFYSPLMASRLLLVTKDRLAIKHKIRIICPDRPGVGGTDPADAKDRLGLWRGK